Protein AF-A0A817B4C8-F1 (afdb_monomer_lite)

pLDDT: mean 78.22, std 16.0, range [41.31, 95.38]

Organism: Brassica napus (NCBI:txid3708)

Structure (mmCIF, N/CA/C/O backbone):
data_AF-A0A817B4C8-F1
#
_entry.id   AF-A0A817B4C8-F1
#
loop_
_atom_site.group_PDB
_atom_site.id
_atom_site.type_symbol
_atom_site.label_atom_id
_atom_site.label_alt_id
_atom_site.label_comp_id
_atom_site.label_asym_id
_atom_site.label_entity_id
_atom_site.label_seq_id
_atom_site.pdbx_PDB_ins_code
_atom_site.Cartn_x
_atom_site.Cartn_y
_atom_site.Cartn_z
_atom_site.occupancy
_atom_site.B_iso_or_equiv
_atom_site.auth_seq_id
_atom_site.auth_comp_id
_atom_site.auth_asym_id
_atom_site.auth_atom_id
_atom_site.pdbx_PDB_model_num
ATOM 1 N N . MET A 1 1 ? -47.930 -28.332 43.080 1.00 47.28 1 MET A N 1
ATOM 2 C CA . MET A 1 1 ? -47.724 -28.082 41.640 1.00 47.28 1 MET A CA 1
ATOM 3 C C . MET A 1 1 ? -46.385 -27.389 41.545 1.00 47.28 1 MET A C 1
ATOM 5 O O . MET A 1 1 ? -46.317 -26.191 41.776 1.00 47.28 1 MET A O 1
ATOM 9 N N . ASP A 1 2 ? -45.319 -28.170 41.384 1.00 49.22 2 ASP A N 1
ATOM 10 C CA . ASP A 1 2 ? -43.961 -27.638 41.337 1.00 49.22 2 ASP A CA 1
ATOM 11 C C . ASP A 1 2 ? -43.827 -26.781 40.087 1.00 49.22 2 ASP A C 1
ATOM 13 O O . ASP A 1 2 ? -43.738 -27.275 38.958 1.00 49.22 2 ASP A O 1
ATOM 17 N N . THR A 1 3 ? -43.897 -25.469 40.283 1.00 57.62 3 THR A N 1
ATOM 18 C CA . THR A 1 3 ? -43.574 -24.504 39.246 1.00 57.62 3 THR A CA 1
ATOM 19 C C . THR A 1 3 ? -42.087 -24.644 38.995 1.00 57.62 3 THR A C 1
ATOM 21 O O . THR A 1 3 ? -41.263 -24.130 39.749 1.00 57.62 3 THR A O 1
ATOM 24 N N . LYS A 1 4 ? -41.786 -25.449 37.972 1.00 57.81 4 LYS A N 1
ATOM 25 C CA . LYS A 1 4 ? -40.478 -25.678 37.369 1.00 57.81 4 LYS A CA 1
ATOM 26 C C . LYS A 1 4 ? -39.579 -24.462 37.583 1.00 57.81 4 LYS A C 1
ATOM 28 O O . LYS A 1 4 ? -39.853 -23.391 37.045 1.00 57.81 4 LYS A O 1
ATOM 33 N N . SER A 1 5 ? -38.514 -24.648 38.359 1.00 58.19 5 SER A N 1
ATOM 34 C CA . SER A 1 5 ? -37.402 -23.706 38.395 1.00 58.19 5 SER A CA 1
ATOM 35 C C . SER A 1 5 ? -36.849 -23.637 36.974 1.00 58.19 5 SER A C 1
ATOM 37 O O . SER A 1 5 ? -36.208 -24.573 36.495 1.00 58.19 5 SER A O 1
ATOM 39 N N . LEU A 1 6 ? -37.203 -22.575 36.250 1.00 63.09 6 LEU A N 1
ATOM 40 C CA . LEU A 1 6 ? -36.537 -22.237 35.004 1.00 63.09 6 LEU A CA 1
ATOM 41 C C . LEU A 1 6 ? -35.088 -21.969 35.385 1.00 63.09 6 LEU A C 1
ATOM 43 O O . LEU A 1 6 ? -34.789 -20.995 36.074 1.00 63.09 6 LEU A O 1
ATOM 47 N N . SER A 1 7 ? -34.212 -22.897 35.004 1.00 81.69 7 SER A N 1
ATOM 48 C CA . SER A 1 7 ? -32.779 -22.778 35.232 1.00 81.69 7 SER A CA 1
ATOM 49 C C . SER A 1 7 ? -32.327 -21.417 34.711 1.00 81.69 7 SER A C 1
ATOM 51 O O . SER A 1 7 ? -32.471 -21.132 33.522 1.00 81.69 7 SER A O 1
ATOM 53 N N . PHE A 1 8 ? -31.807 -20.568 35.600 1.00 81.12 8 PHE A N 1
ATOM 54 C CA . PHE A 1 8 ? -31.317 -19.226 35.267 1.00 81.12 8 PHE A CA 1
ATOM 55 C C . PHE A 1 8 ? -30.348 -19.256 34.074 1.00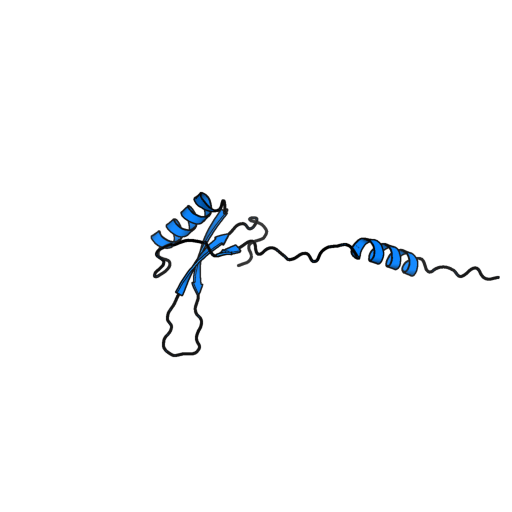 81.12 8 PHE A C 1
ATOM 57 O O . PHE A 1 8 ? -30.378 -18.381 33.212 1.00 81.12 8 PHE A O 1
ATOM 64 N N . PHE A 1 9 ? -29.562 -20.331 33.976 1.00 80.31 9 PHE A N 1
ATOM 65 C CA . PHE A 1 9 ? -28.665 -20.593 32.860 1.00 80.31 9 PHE A CA 1
ATOM 66 C C . PHE A 1 9 ? -29.400 -20.710 31.517 1.00 80.31 9 PHE A C 1
ATOM 68 O O . PHE A 1 9 ? -28.963 -20.127 30.532 1.00 80.31 9 PHE 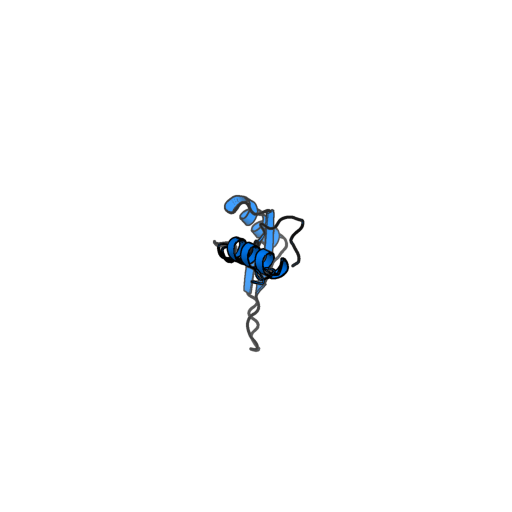A O 1
ATOM 75 N N . ALA A 1 10 ? -30.539 -21.407 31.473 1.00 85.44 10 ALA A N 1
ATOM 76 C CA . ALA A 1 10 ? -31.329 -21.559 30.251 1.00 85.44 10 ALA A CA 1
ATOM 77 C C . ALA A 1 10 ? -31.926 -20.221 29.793 1.00 85.44 10 ALA A C 1
ATOM 79 O O . ALA A 1 10 ? -31.913 -19.916 28.604 1.00 85.44 10 ALA A O 1
ATOM 80 N N . VAL A 1 11 ? -32.397 -19.398 30.734 1.00 88.62 11 VAL A N 1
ATOM 81 C CA . VAL A 1 11 ? -32.922 -18.058 30.426 1.00 88.62 11 VAL A CA 1
ATOM 82 C C . VAL A 1 11 ? -31.814 -17.159 29.875 1.00 88.62 11 VAL A C 1
ATOM 84 O O . VAL A 1 11 ? -32.003 -16.511 28.849 1.00 88.62 11 VAL A O 1
ATOM 87 N N . PHE A 1 12 ? -30.642 -17.163 30.512 1.00 87.31 12 PHE A N 1
ATOM 88 C CA . PHE A 1 12 ? -29.486 -16.394 30.053 1.00 87.31 12 PHE A CA 1
ATOM 89 C C . PHE A 1 12 ? -29.031 -16.821 28.653 1.00 87.31 12 PHE A C 1
ATOM 91 O O . PHE A 1 12 ? -28.771 -15.977 27.799 1.00 87.31 12 PHE A O 1
ATOM 98 N N . PHE A 1 13 ? -28.990 -18.129 28.395 1.00 85.81 13 PHE A N 1
ATOM 99 C CA . PHE A 1 13 ? -28.575 -18.670 27.105 1.00 85.81 13 PHE A CA 1
ATOM 100 C C . PHE A 1 13 ? -29.537 -18.273 25.979 1.00 85.81 13 PHE A C 1
ATOM 102 O O . PHE A 1 13 ? -29.092 -17.871 24.909 1.00 85.81 13 PHE A O 1
ATOM 109 N N . ILE A 1 14 ? -30.852 -18.314 26.227 1.00 88.81 14 ILE A N 1
ATOM 110 C CA . ILE A 1 14 ? -31.859 -17.873 25.249 1.00 88.81 14 ILE A CA 1
ATOM 111 C C . ILE A 1 14 ? -31.705 -16.379 24.949 1.00 88.81 14 ILE A C 1
ATOM 113 O O . ILE A 1 14 ? -31.712 -15.995 23.784 1.00 88.81 14 ILE A O 1
ATOM 117 N N . LEU A 1 15 ? -31.522 -15.540 25.975 1.00 86.06 15 LEU A N 1
ATOM 118 C CA . LEU A 1 15 ? -31.307 -14.103 25.781 1.00 86.06 15 LEU A CA 1
ATOM 119 C C . LEU A 1 15 ? -30.048 -13.823 24.957 1.00 86.06 15 LEU A C 1
ATOM 121 O O . LEU A 1 15 ? -30.086 -12.996 24.051 1.00 86.06 15 LEU A O 1
ATOM 125 N N . PHE A 1 16 ? -28.959 -14.542 25.229 1.00 85.31 16 PHE A N 1
ATOM 126 C CA . PHE A 1 16 ? -27.727 -14.434 24.455 1.00 85.31 16 PHE A CA 1
ATOM 127 C C . PHE A 1 16 ? -27.969 -14.811 22.987 1.00 85.31 16 PHE A C 1
ATOM 129 O O . PHE A 1 16 ? -27.683 -14.020 22.097 1.00 85.31 16 PHE A O 1
ATOM 136 N N . LEU A 1 17 ? -28.578 -15.967 22.712 1.00 85.31 17 LEU A N 1
ATOM 137 C CA . LEU A 1 17 ? -28.865 -16.394 21.339 1.00 85.31 17 LEU A CA 1
ATOM 138 C C . LEU A 1 17 ? -29.748 -15.399 20.577 1.00 85.31 17 LEU A C 1
ATOM 140 O O . LEU A 1 17 ? -29.480 -15.141 19.412 1.00 85.31 17 LEU A O 1
ATOM 144 N N . VAL A 1 18 ? -30.759 -14.814 21.227 1.00 84.19 18 VAL A N 1
ATOM 145 C CA . VAL A 1 18 ? -31.624 -13.799 20.603 1.00 84.19 18 VAL A CA 1
ATOM 146 C C . VAL A 1 18 ? -30.833 -12.543 20.231 1.00 84.19 18 VAL A C 1
ATOM 148 O O . VAL A 1 18 ? -31.032 -12.005 19.150 1.00 84.19 18 VAL A O 1
ATOM 151 N N . ILE A 1 19 ? -29.911 -12.097 21.088 1.00 80.31 19 ILE A N 1
ATOM 152 C CA . ILE A 1 19 ? -29.066 -10.923 20.816 1.00 80.31 19 ILE A CA 1
ATOM 153 C C . ILE A 1 19 ? -28.085 -11.198 19.668 1.00 80.31 19 ILE A C 1
ATOM 155 O O . ILE A 1 19 ? -27.844 -10.322 18.841 1.00 80.31 19 ILE A O 1
ATOM 159 N N . PHE A 1 20 ? -27.514 -12.403 19.609 1.00 72.38 20 PHE A N 1
ATOM 160 C CA . PHE A 1 20 ? -26.484 -12.748 18.627 1.00 72.38 20 PHE A CA 1
ATOM 161 C C . PHE A 1 20 ? -27.032 -13.325 17.309 1.00 72.38 20 PHE A C 1
ATOM 163 O O . PHE A 1 20 ? -26.272 -13.440 16.352 1.00 72.38 20 PHE A O 1
ATOM 170 N N . ALA A 1 21 ? -28.330 -13.640 17.221 1.00 73.12 21 ALA A N 1
ATOM 171 C CA . ALA A 1 21 ? -28.969 -14.162 16.007 1.00 73.12 21 ALA A CA 1
ATOM 172 C C . ALA A 1 21 ? -28.967 -13.172 14.828 1.00 73.12 21 ALA A C 1
ATOM 174 O O . ALA A 1 21 ? -29.052 -13.597 13.680 1.00 73.12 21 ALA A O 1
ATOM 175 N N . GLU A 1 22 ? -28.865 -11.871 15.105 1.00 65.88 22 GLU A N 1
ATOM 176 C CA . GLU A 1 22 ? -28.868 -10.811 14.088 1.00 65.88 22 GLU A CA 1
ATOM 177 C C . GLU A 1 22 ? -27.483 -10.198 13.851 1.00 65.88 22 GLU A C 1
ATOM 179 O O . GLU A 1 22 ? -27.371 -9.214 13.123 1.00 65.88 22 GLU A O 1
ATOM 184 N N . VAL A 1 23 ? -26.418 -10.744 14.452 1.00 65.06 23 VAL A N 1
ATOM 185 C CA . VAL A 1 23 ? -25.066 -10.241 14.189 1.00 65.06 23 VAL A CA 1
ATOM 186 C C . VAL A 1 23 ? -24.687 -10.660 12.769 1.00 65.06 23 VAL A C 1
ATOM 188 O O . VAL A 1 23 ? -24.538 -11.859 12.524 1.00 65.06 23 VAL A O 1
ATOM 191 N N . PRO A 1 24 ? -24.551 -9.712 11.821 1.00 59.06 24 PRO A N 1
ATOM 192 C CA . PRO A 1 24 ? -24.095 -10.051 10.485 1.00 59.06 24 PRO A CA 1
ATOM 193 C C . PRO A 1 24 ? -22.715 -10.696 10.600 1.00 59.06 24 PRO A C 1
ATOM 195 O O . PRO A 1 24 ? -21.911 -10.285 11.443 1.00 59.06 24 PRO A O 1
ATOM 198 N N . GLU A 1 25 ? -22.449 -11.704 9.766 1.00 55.78 25 GLU A N 1
ATOM 199 C CA . GLU A 1 25 ? -21.105 -12.254 9.621 1.00 55.78 25 GLU A CA 1
ATOM 200 C C . GLU A 1 25 ? -20.128 -11.091 9.469 1.00 55.78 25 GLU A C 1
ATOM 202 O O . GLU A 1 25 ? -20.230 -10.270 8.554 1.00 55.78 25 GLU A O 1
ATOM 207 N N . ILE A 1 26 ? -19.220 -10.975 10.434 1.00 53.78 26 ILE A N 1
ATOM 208 C CA . ILE A 1 26 ? -18.187 -9.957 10.402 1.00 53.78 26 ILE A CA 1
ATOM 209 C C . ILE A 1 26 ? -17.169 -10.472 9.392 1.00 53.78 26 ILE A C 1
ATOM 211 O O . ILE A 1 26 ? -16.181 -11.106 9.761 1.00 53.78 26 ILE A O 1
ATOM 215 N N . GLU A 1 27 ? -17.428 -10.255 8.104 1.00 52.41 27 GLU A N 1
ATOM 216 C CA . GLU A 1 27 ? -16.375 -10.378 7.112 1.00 52.41 27 GLU A CA 1
ATOM 217 C C . GLU A 1 27 ? -15.313 -9.354 7.499 1.00 52.41 27 GLU A C 1
ATOM 219 O O . GLU A 1 27 ? -15.509 -8.139 7.390 1.00 52.41 27 GLU A O 1
ATOM 224 N N . ALA A 1 28 ? -14.203 -9.847 8.046 1.00 55.66 28 ALA A N 1
ATOM 225 C CA . ALA A 1 28 ? -13.035 -9.034 8.295 1.00 55.66 28 ALA A CA 1
ATOM 226 C C . ALA A 1 28 ? -12.613 -8.455 6.944 1.00 55.66 28 ALA A C 1
ATOM 228 O O . ALA A 1 28 ? -12.000 -9.142 6.128 1.00 55.66 28 ALA A O 1
ATOM 229 N N . GLN A 1 29 ? -12.989 -7.202 6.676 1.00 58.16 29 GLN A N 1
ATOM 230 C CA . GLN A 1 29 ? -12.525 -6.513 5.484 1.00 58.16 29 GLN A CA 1
ATOM 231 C C . GLN A 1 29 ? -11.002 -6.516 5.542 1.00 58.16 29 GLN A C 1
ATOM 233 O O . GLN A 1 29 ? -10.408 -5.910 6.437 1.00 58.16 29 GLN A O 1
ATOM 238 N N . LEU A 1 30 ? -10.379 -7.225 4.600 1.00 75.00 30 LEU A N 1
ATOM 239 C CA . LEU A 1 30 ? -8.933 -7.240 4.452 1.00 75.00 30 LEU A CA 1
ATOM 240 C C . LEU A 1 30 ? -8.473 -5.788 4.296 1.00 75.00 30 LEU A C 1
ATOM 242 O O . LEU A 1 30 ? -8.771 -5.111 3.311 1.00 75.00 30 LEU A O 1
ATOM 246 N N . CYS A 1 31 ? -7.774 -5.289 5.315 1.00 85.69 31 CYS A N 1
ATOM 247 C CA . CYS A 1 31 ? -7.281 -3.916 5.351 1.00 85.69 31 CYS A CA 1
ATOM 248 C C . CYS A 1 31 ? -6.064 -3.710 4.436 1.00 85.69 31 CYS A C 1
ATOM 250 O O . CYS A 1 31 ? -5.573 -2.591 4.308 1.00 85.69 31 CYS A O 1
ATOM 252 N N . VAL A 1 32 ? -5.612 -4.767 3.760 1.00 90.06 32 VAL A N 1
ATOM 253 C CA . VAL A 1 32 ? -4.633 -4.729 2.678 1.00 90.06 32 VAL A CA 1
ATOM 254 C C . VAL A 1 32 ? -5.337 -5.118 1.383 1.00 90.06 32 VAL A C 1
ATOM 256 O O . VAL A 1 32 ? -6.006 -6.147 1.323 1.00 90.06 32 VAL A O 1
ATOM 259 N N . ARG A 1 33 ? -5.204 -4.287 0.348 1.00 89.94 33 ARG A N 1
ATOM 260 C CA . ARG A 1 33 ? -5.834 -4.502 -0.964 1.00 89.94 33 ARG A CA 1
ATOM 261 C C . ARG A 1 33 ? -4.833 -4.267 -2.081 1.00 89.94 33 ARG A C 1
ATOM 263 O O . ARG A 1 33 ? -3.998 -3.379 -1.959 1.00 89.94 33 ARG A O 1
ATOM 270 N N . GLU A 1 34 ? -4.924 -5.022 -3.169 1.00 92.00 34 GLU A N 1
ATOM 271 C CA . GLU A 1 34 ? -4.109 -4.769 -4.362 1.00 92.00 34 GLU A CA 1
ATOM 272 C C . GLU A 1 34 ? -4.426 -3.378 -4.941 1.00 92.00 34 GLU A C 1
ATOM 274 O O . GLU A 1 34 ? -5.582 -2.945 -4.967 1.00 92.00 34 GLU A O 1
ATOM 279 N N . TYR A 1 35 ? -3.390 -2.638 -5.340 1.00 91.81 35 TYR A N 1
ATOM 280 C CA . TYR A 1 35 ? -3.544 -1.339 -5.983 1.00 91.81 35 TYR A CA 1
ATOM 281 C C . TYR A 1 35 ? -4.189 -1.534 -7.359 1.00 91.81 35 TYR A C 1
ATOM 283 O O . TYR A 1 35 ? -3.666 -2.259 -8.201 1.00 91.81 35 TYR A O 1
ATOM 291 N N . VAL A 1 36 ? -5.311 -0.858 -7.606 1.00 89.12 36 VAL A N 1
ATOM 292 C CA . VAL A 1 36 ? -6.004 -0.907 -8.897 1.00 89.12 36 VAL A CA 1
ATOM 293 C C . VAL A 1 36 ? -5.466 0.199 -9.802 1.00 89.12 36 VAL A C 1
ATOM 295 O O . VAL A 1 36 ? -5.714 1.383 -9.579 1.00 89.12 36 VAL A O 1
ATOM 298 N N . GLY A 1 37 ? -4.721 -0.200 -10.830 1.00 86.50 37 GLY A N 1
ATOM 299 C CA . GLY A 1 37 ? -4.130 0.679 -11.836 1.00 86.50 37 GLY A CA 1
ATOM 300 C C . GLY A 1 37 ? -2.705 0.260 -12.186 1.00 86.50 37 GLY A C 1
ATOM 301 O O . GLY A 1 37 ? -2.140 -0.641 -11.574 1.00 86.50 37 GLY A O 1
ATOM 302 N N . GLU A 1 38 ? -2.103 0.928 -13.164 1.00 85.88 38 GLU A N 1
ATOM 303 C CA . GLU A 1 38 ? -0.771 0.552 -13.634 1.00 85.88 38 GLU A CA 1
ATOM 304 C C . GLU A 1 38 ? 0.335 1.183 -12.779 1.00 85.88 38 GLU A C 1
ATOM 306 O O . GLU A 1 38 ? 0.429 2.408 -12.603 1.00 85.88 38 GLU A O 1
ATOM 311 N N . ILE A 1 39 ? 1.203 0.324 -12.253 1.00 84.19 39 ILE A N 1
ATOM 312 C CA . ILE A 1 39 ? 2.481 0.694 -11.651 1.00 84.19 39 ILE A CA 1
ATOM 313 C C . ILE A 1 39 ? 3.531 -0.181 -12.333 1.00 84.19 39 ILE A C 1
ATOM 315 O O . ILE A 1 39 ? 3.391 -1.402 -12.288 1.00 84.19 39 ILE A O 1
ATOM 319 N N . PRO A 1 40 ? 4.552 0.402 -12.983 1.00 84.75 40 PRO A N 1
ATOM 320 C CA . PRO A 1 40 ? 5.637 -0.386 -13.544 1.00 84.75 40 PRO A CA 1
ATOM 321 C C . PRO A 1 40 ? 6.428 -0.992 -12.382 1.00 84.75 40 PRO A C 1
ATOM 323 O O . PRO A 1 40 ? 7.190 -0.294 -11.717 1.00 84.75 40 PRO A O 1
ATOM 326 N N . LEU A 1 41 ? 6.171 -2.267 -12.100 1.00 85.62 41 LEU A N 1
ATOM 327 C CA . LEU A 1 41 ? 6.851 -3.051 -11.077 1.00 85.62 41 LEU A CA 1
ATOM 328 C C . LEU A 1 41 ? 7.640 -4.152 -11.767 1.00 85.62 41 LEU A C 1
ATOM 330 O O . LEU A 1 41 ? 7.077 -4.945 -12.521 1.00 85.62 41 LEU A O 1
ATOM 334 N N . SER A 1 42 ? 8.939 -4.189 -11.509 1.00 86.69 42 SER A N 1
ATOM 335 C CA . SER A 1 42 ? 9.848 -5.156 -12.118 1.00 86.69 42 SER A CA 1
ATOM 336 C C . SER A 1 42 ? 10.687 -5.905 -11.098 1.00 86.69 42 SER A C 1
ATOM 338 O O . SER A 1 42 ? 11.098 -7.024 -11.385 1.00 86.69 42 SER A O 1
ATOM 340 N N . ASN A 1 43 ? 10.974 -5.300 -9.942 1.00 88.38 43 ASN A N 1
ATOM 341 C CA . ASN A 1 43 ? 11.839 -5.909 -8.933 1.00 88.38 43 ASN A CA 1
ATOM 342 C C . ASN A 1 43 ? 11.649 -5.371 -7.505 1.00 88.38 43 ASN A C 1
ATOM 344 O O . ASN A 1 43 ? 12.481 -5.649 -6.642 1.00 88.38 43 ASN A O 1
ATOM 348 N N . CYS A 1 44 ? 10.615 -4.568 -7.241 1.00 90.06 44 CYS A N 1
ATOM 349 C CA . CYS A 1 44 ? 10.465 -3.850 -5.975 1.00 90.06 44 CYS A CA 1
ATOM 350 C C . CYS A 1 44 ? 11.718 -3.036 -5.605 1.00 90.06 44 CYS A C 1
ATOM 352 O O . CYS A 1 44 ? 12.138 -3.008 -4.446 1.00 90.06 44 CYS A O 1
ATOM 354 N N . SER A 1 45 ? 12.339 -2.360 -6.575 1.00 93.75 45 SER A N 1
ATOM 355 C CA . SER A 1 45 ? 13.431 -1.429 -6.279 1.00 93.75 45 SER A CA 1
ATOM 356 C C . SER A 1 45 ? 12.979 -0.317 -5.327 1.00 93.75 45 SER A C 1
ATOM 358 O O . SER A 1 45 ? 11.790 -0.039 -5.166 1.00 93.75 45 SER A O 1
ATOM 360 N N . VAL A 1 46 ? 13.940 0.389 -4.725 1.00 92.56 46 VAL A N 1
ATOM 361 C CA . VAL A 1 46 ? 13.656 1.518 -3.821 1.00 92.56 46 VAL A CA 1
ATOM 362 C C . VAL A 1 46 ? 12.705 2.536 -4.465 1.00 92.56 46 VAL A C 1
ATOM 364 O O . VAL A 1 46 ? 11.778 3.009 -3.809 1.00 92.56 46 VAL A O 1
ATOM 367 N N . LEU A 1 47 ? 12.889 2.830 -5.757 1.00 94.31 47 LEU A N 1
ATOM 368 C CA . LEU A 1 47 ? 12.026 3.749 -6.498 1.00 94.31 47 LEU A CA 1
ATOM 369 C C . LEU A 1 47 ? 10.610 3.185 -6.691 1.00 94.31 47 LEU A C 1
ATOM 371 O O . LEU A 1 47 ? 9.635 3.906 -6.495 1.00 94.31 47 LEU A O 1
ATOM 375 N N . GLU A 1 48 ? 10.486 1.903 -7.036 1.00 93.62 48 GLU A N 1
ATOM 376 C CA . GLU A 1 48 ? 9.195 1.222 -7.208 1.00 93.62 48 GLU A CA 1
ATOM 377 C C . GLU A 1 48 ? 8.410 1.135 -5.889 1.00 93.62 48 GLU A C 1
ATOM 379 O O . GLU A 1 48 ? 7.203 1.383 -5.869 1.00 93.62 48 GLU A O 1
ATOM 384 N N . ILE A 1 49 ? 9.093 0.872 -4.768 1.00 93.19 49 ILE A N 1
ATOM 385 C CA . ILE A 1 49 ? 8.494 0.877 -3.425 1.00 93.19 49 ILE A CA 1
ATOM 386 C C . ILE A 1 49 ? 7.970 2.272 -3.083 1.00 93.19 49 ILE A C 1
ATOM 388 O O . ILE A 1 49 ? 6.827 2.412 -2.639 1.00 93.19 49 ILE A O 1
ATOM 392 N N . GLN A 1 50 ? 8.776 3.315 -3.309 1.00 95.38 50 GLN A N 1
ATOM 393 C CA . GLN A 1 50 ? 8.345 4.692 -3.069 1.00 95.38 50 GLN A CA 1
ATOM 394 C C . GLN A 1 50 ? 7.158 5.071 -3.955 1.00 95.3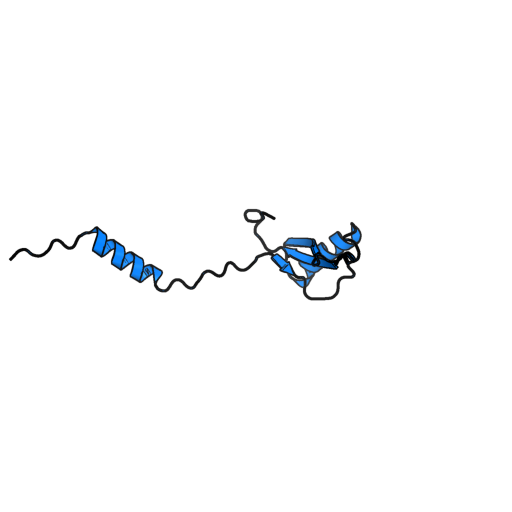8 50 GLN A C 1
ATOM 396 O O . GLN A 1 50 ? 6.208 5.676 -3.466 1.00 95.38 50 GLN A O 1
ATOM 401 N N . LEU A 1 51 ? 7.170 4.671 -5.228 1.00 95.19 51 LEU A N 1
ATOM 402 C CA . LEU A 1 51 ? 6.073 4.931 -6.151 1.00 95.19 51 LEU A CA 1
ATOM 403 C C . LEU A 1 51 ? 4.779 4.233 -5.710 1.00 95.19 51 LEU A C 1
ATOM 405 O O . LEU A 1 51 ? 3.727 4.870 -5.684 1.00 95.19 51 LEU A O 1
ATOM 409 N N . CYS A 1 52 ? 4.856 2.956 -5.324 1.00 95.06 52 CYS A N 1
ATOM 410 C CA . CYS A 1 52 ? 3.727 2.202 -4.776 1.00 95.06 52 CYS A CA 1
ATOM 411 C C . CYS A 1 52 ? 3.164 2.885 -3.521 1.00 95.06 52 CYS A C 1
ATOM 413 O O . CYS A 1 52 ? 1.961 3.126 -3.420 1.00 95.06 52 CYS A O 1
ATOM 415 N N . HIS A 1 53 ? 4.038 3.279 -2.593 1.00 95.19 53 HIS A N 1
ATOM 416 C CA . HIS A 1 53 ? 3.647 3.985 -1.379 1.00 95.19 53 HIS A CA 1
ATOM 417 C C . HIS A 1 53 ? 2.959 5.327 -1.667 1.00 95.19 53 HIS A C 1
ATOM 419 O O . HIS A 1 53 ? 1.898 5.607 -1.104 1.00 95.19 53 HIS A O 1
ATOM 425 N N . THR A 1 54 ? 3.524 6.136 -2.563 1.00 95.06 54 THR A N 1
ATOM 426 C CA . THR A 1 54 ? 2.962 7.434 -2.955 1.00 95.06 54 THR A CA 1
ATOM 427 C C . THR A 1 54 ? 1.603 7.269 -3.627 1.00 95.06 54 THR A C 1
ATOM 429 O O . THR A 1 54 ? 0.634 7.869 -3.169 1.00 95.06 54 THR A O 1
ATOM 432 N N . LYS A 1 55 ? 1.478 6.384 -4.625 1.00 95.19 55 LYS A N 1
ATOM 433 C CA . LYS A 1 55 ? 0.198 6.149 -5.311 1.00 95.19 55 LYS A CA 1
ATOM 434 C C . LYS A 1 55 ? -0.883 5.611 -4.374 1.00 95.19 55 LYS A C 1
ATOM 436 O O . LYS A 1 55 ? -2.022 6.062 -4.447 1.00 95.19 55 LYS A O 1
ATOM 441 N N . CYS A 1 56 ? -0.546 4.695 -3.465 1.00 94.75 56 CYS A N 1
ATOM 442 C CA . CYS A 1 56 ? -1.501 4.204 -2.470 1.00 94.75 56 CYS A CA 1
ATOM 443 C C . CYS A 1 56 ? -2.000 5.319 -1.533 1.00 94.75 56 CYS A C 1
ATOM 445 O O . CYS A 1 56 ? -3.182 5.332 -1.183 1.00 94.75 56 CYS A O 1
ATOM 447 N N . ARG A 1 57 ? -1.137 6.270 -1.149 1.00 93.31 57 ARG A N 1
ATOM 448 C CA . ARG A 1 57 ? -1.540 7.438 -0.348 1.00 93.31 57 ARG A CA 1
ATOM 449 C C . ARG A 1 57 ? -2.403 8.416 -1.138 1.00 93.31 57 ARG A C 1
ATOM 451 O O . ARG A 1 57 ? -3.454 8.813 -0.650 1.00 93.31 57 ARG A O 1
ATOM 458 N N . GLU A 1 58 ? -1.966 8.789 -2.336 1.00 94.38 58 GLU A N 1
ATOM 459 C CA . GLU A 1 58 ? -2.596 9.848 -3.133 1.00 94.38 58 GLU A CA 1
ATOM 460 C C . GLU A 1 58 ? -3.931 9.417 -3.743 1.00 94.38 58 GLU A C 1
ATOM 462 O O . GLU A 1 58 ? -4.905 10.162 -3.670 1.00 94.38 58 GLU A O 1
ATOM 467 N N . ASN A 1 59 ? -3.998 8.207 -4.305 1.00 90.56 59 ASN A N 1
ATOM 468 C CA . ASN A 1 59 ? -5.160 7.779 -5.089 1.00 90.56 59 ASN A CA 1
ATOM 469 C C . ASN A 1 59 ? -6.187 7.016 -4.256 1.00 90.56 59 ASN A C 1
ATOM 471 O O . ASN A 1 59 ? -7.378 7.056 -4.559 1.00 90.56 59 ASN A O 1
ATOM 475 N N . ASN A 1 60 ? -5.734 6.327 -3.205 1.00 86.38 60 ASN A N 1
ATOM 476 C CA . ASN A 1 60 ? -6.591 5.422 -2.449 1.00 86.38 60 ASN A CA 1
ATOM 477 C C . ASN A 1 60 ? -6.764 5.855 -0.986 1.00 86.38 60 ASN A C 1
ATOM 479 O O . ASN A 1 60 ? -7.609 5.287 -0.301 1.00 86.38 60 ASN A O 1
ATOM 483 N N . GLY A 1 61 ? -5.997 6.834 -0.486 1.00 87.81 61 GLY A N 1
ATOM 484 C CA . GLY A 1 61 ? -6.045 7.257 0.919 1.00 87.81 61 GLY A CA 1
ATOM 485 C C . GLY A 1 61 ? -5.489 6.215 1.898 1.00 87.81 61 GLY A C 1
ATOM 486 O O . GLY A 1 61 ? -5.837 6.218 3.079 1.00 87.81 61 GLY A O 1
ATOM 487 N N . ALA A 1 62 ? -4.656 5.290 1.416 1.00 91.62 62 ALA A N 1
ATOM 488 C CA . ALA A 1 62 ? -4.008 4.289 2.254 1.00 91.62 62 ALA A CA 1
ATOM 489 C C . ALA A 1 62 ? -2.898 4.918 3.108 1.00 91.62 62 ALA A C 1
ATOM 491 O O . ALA A 1 62 ? -2.409 6.007 2.819 1.00 91.62 62 ALA A O 1
ATOM 492 N N . LYS A 1 63 ? -2.442 4.218 4.148 1.00 91.31 63 LYS A N 1
ATOM 493 C CA . LYS A 1 63 ? -1.347 4.702 5.008 1.00 91.31 63 LYS A CA 1
ATOM 494 C C . LYS A 1 63 ? 0.026 4.382 4.443 1.00 91.31 63 LYS A C 1
ATOM 496 O O . LYS A 1 63 ? 0.973 5.146 4.650 1.00 91.31 63 LYS A O 1
ATOM 501 N N . ALA A 1 64 ? 0.124 3.264 3.736 1.00 91.00 64 ALA A N 1
ATOM 502 C CA . ALA A 1 64 ? 1.340 2.811 3.089 1.00 91.00 64 ALA A CA 1
ATOM 503 C C . ALA A 1 64 ? 1.020 2.003 1.827 1.00 91.00 64 ALA A C 1
ATOM 505 O O . ALA A 1 64 ? -0.090 1.495 1.660 1.00 91.00 64 ALA A O 1
ATOM 506 N N . GLY A 1 65 ? 2.023 1.872 0.965 1.00 92.38 65 GLY A N 1
ATOM 507 C CA . GLY A 1 65 ? 2.066 0.885 -0.107 1.00 92.38 65 GLY A CA 1
ATOM 508 C C . GLY A 1 65 ? 3.154 -0.139 0.197 1.00 92.38 65 GLY A C 1
ATOM 509 O O . GLY A 1 65 ? 4.205 0.214 0.735 1.00 92.38 65 GLY A O 1
ATOM 510 N N . ILE A 1 66 ? 2.880 -1.396 -0.118 1.00 91.69 66 ILE A N 1
ATOM 511 C CA . ILE A 1 66 ? 3.756 -2.548 0.077 1.00 91.69 66 ILE A CA 1
ATOM 512 C C . ILE A 1 66 ? 4.005 -3.142 -1.302 1.00 91.69 66 ILE A C 1
ATOM 514 O O . ILE A 1 66 ? 3.059 -3.449 -2.024 1.00 91.69 66 ILE A O 1
ATOM 518 N N . CYS A 1 67 ? 5.269 -3.312 -1.666 1.00 91.69 67 CYS A N 1
ATOM 519 C CA . CYS A 1 67 ? 5.615 -4.077 -2.853 1.00 91.69 67 CYS A CA 1
ATOM 520 C C . CYS A 1 67 ? 5.720 -5.556 -2.464 1.00 91.69 67 CYS A C 1
ATOM 522 O O . CYS A 1 67 ? 6.461 -5.901 -1.545 1.00 91.69 67 CYS A O 1
ATOM 524 N N . TYR A 1 68 ? 4.932 -6.405 -3.113 1.00 89.25 68 TYR A N 1
ATOM 525 C CA . TYR A 1 68 ? 4.816 -7.831 -2.835 1.00 89.25 68 TYR A CA 1
ATOM 526 C C . TYR A 1 68 ? 5.307 -8.634 -4.036 1.00 89.25 68 TYR A C 1
ATOM 528 O O . TYR A 1 68 ? 4.898 -8.372 -5.167 1.00 89.25 68 TYR A O 1
ATOM 536 N N . VAL A 1 69 ? 6.165 -9.620 -3.786 1.00 86.88 69 VAL A N 1
ATOM 537 C CA . VAL A 1 69 ? 6.619 -10.568 -4.807 1.00 86.88 69 VAL A CA 1
ATOM 538 C C . VAL A 1 69 ? 5.671 -11.762 -4.782 1.00 86.88 69 VAL A C 1
ATOM 540 O O . VAL A 1 69 ? 5.725 -12.591 -3.877 1.00 86.88 69 VAL A O 1
ATOM 543 N N . ALA A 1 70 ? 4.769 -11.819 -5.755 1.00 76.75 70 ALA A N 1
ATOM 544 C CA . ALA A 1 70 ? 3.894 -12.954 -5.983 1.00 76.75 70 ALA A CA 1
ATOM 545 C C . ALA A 1 70 ? 4.636 -14.001 -6.825 1.00 76.75 70 ALA A C 1
ATOM 547 O O . ALA A 1 70 ? 5.027 -13.750 -7.969 1.00 76.75 70 ALA A O 1
ATOM 548 N N . GLY A 1 71 ? 4.820 -15.186 -6.250 1.00 68.50 71 GLY A N 1
ATOM 549 C CA . GLY A 1 71 ? 5.279 -16.369 -6.965 1.00 68.50 71 GLY A CA 1
ATOM 550 C C . GLY A 1 71 ? 4.199 -17.440 -6.916 1.00 68.50 71 GLY A C 1
ATOM 551 O O . GLY A 1 71 ? 3.837 -17.885 -5.832 1.00 68.50 71 GLY A O 1
ATOM 552 N N . GLU A 1 72 ? 3.712 -17.868 -8.075 1.00 59.38 72 GLU A N 1
ATOM 553 C CA . GLU A 1 72 ? 2.932 -19.098 -8.220 1.00 59.38 72 GLU A CA 1
ATOM 554 C C . GLU A 1 72 ? 3.657 -19.997 -9.223 1.00 59.38 72 GLU A C 1
ATOM 556 O O . GLU A 1 72 ? 3.944 -19.571 -10.341 1.00 59.38 72 GLU A O 1
ATOM 561 N N . GLY A 1 73 ? 3.980 -21.226 -8.817 1.00 51.25 73 GLY A N 1
ATOM 562 C CA . GLY A 1 73 ? 4.475 -22.261 -9.724 1.00 51.25 73 GLY A CA 1
ATOM 563 C C . GLY A 1 73 ? 5.519 -23.184 -9.104 1.00 51.25 73 GLY A C 1
ATOM 564 O O . GLY A 1 73 ? 6.599 -22.744 -8.714 1.00 51.25 73 GLY A O 1
ATOM 565 N N . GLU A 1 74 ? 5.196 -24.479 -9.066 1.00 56.78 74 GLU A N 1
ATOM 566 C CA . GLU A 1 74 ? 6.139 -25.592 -8.860 1.00 56.78 74 GLU A CA 1
ATOM 567 C C . GLU A 1 74 ? 6.995 -25.869 -10.115 1.00 56.78 74 GLU A C 1
ATOM 569 O O . GLU A 1 74 ? 7.863 -26.738 -10.093 1.00 56.78 74 GLU A O 1
ATOM 574 N N . ASP A 1 75 ? 6.780 -25.114 -11.197 1.00 53.09 75 ASP A N 1
ATOM 575 C CA . ASP A 1 75 ? 7.502 -25.266 -12.453 1.00 53.09 75 ASP A CA 1
ATOM 576 C C . ASP A 1 75 ? 8.796 -24.440 -12.483 1.00 53.09 75 ASP A C 1
ATOM 578 O O . ASP A 1 75 ? 8.876 -23.300 -12.023 1.00 53.09 75 ASP A O 1
ATOM 582 N N . GLU A 1 76 ? 9.815 -25.041 -13.094 1.00 56.75 76 GLU A N 1
ATOM 583 C CA . GLU A 1 76 ? 11.226 -24.635 -13.194 1.00 56.75 76 GLU A CA 1
ATOM 584 C C . GLU A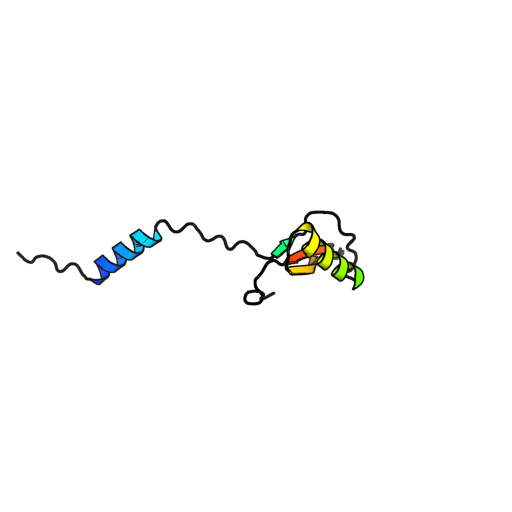 1 76 ? 11.458 -23.214 -13.766 1.00 56.75 76 GLU A C 1
ATOM 586 O O . GLU A 1 76 ? 12.556 -22.665 -13.673 1.00 56.75 76 GLU A O 1
ATOM 591 N N . GLN A 1 77 ? 10.407 -22.572 -14.287 1.00 55.22 77 GLN A N 1
ATOM 592 C CA . GLN A 1 77 ? 10.409 -21.219 -14.831 1.00 55.22 77 GLN A CA 1
ATOM 593 C C . GLN A 1 77 ? 9.738 -20.228 -13.857 1.00 55.22 77 GLN A C 1
ATOM 595 O O . GLN A 1 77 ? 8.656 -19.704 -14.126 1.00 55.22 77 GLN A O 1
ATOM 600 N N . ARG A 1 78 ? 10.387 -19.943 -12.717 1.00 54.34 78 ARG A N 1
ATOM 601 C CA . ARG A 1 78 ? 9.961 -18.877 -11.786 1.00 54.34 78 ARG A CA 1
ATOM 602 C C . ARG A 1 78 ? 9.869 -17.537 -12.518 1.00 54.34 78 ARG A C 1
ATOM 604 O O . ARG A 1 78 ? 10.873 -16.855 -12.710 1.00 54.34 78 ARG A O 1
ATOM 611 N N . THR A 1 79 ? 8.660 -17.141 -12.891 1.00 60.84 79 THR A N 1
ATOM 612 C CA . THR A 1 79 ? 8.384 -15.767 -13.304 1.00 60.84 79 THR A CA 1
ATOM 613 C C . THR A 1 79 ? 7.897 -15.038 -12.063 1.00 60.84 79 THR A C 1
ATOM 615 O O . THR A 1 79 ? 6.729 -15.132 -11.699 1.00 60.84 79 THR A O 1
ATOM 618 N N . GLU A 1 80 ? 8.818 -14.386 -11.353 1.00 73.69 80 GLU A N 1
ATOM 619 C CA . GLU A 1 80 ? 8.453 -13.510 -10.241 1.00 73.69 80 GLU A CA 1
ATOM 620 C C . GLU A 1 80 ? 7.530 -12.411 -10.774 1.00 73.69 80 GLU A C 1
ATOM 622 O O . GLU A 1 80 ? 7.878 -11.686 -11.707 1.00 73.69 80 GLU A O 1
ATOM 627 N N . SER A 1 81 ? 6.330 -12.316 -10.207 1.00 83.56 81 SER A N 1
ATOM 628 C CA . SER A 1 81 ? 5.398 -11.237 -10.510 1.00 83.56 81 SER A CA 1
ATOM 629 C C . SER A 1 81 ? 5.365 -10.275 -9.333 1.00 83.56 81 SER A C 1
ATOM 631 O O . SER A 1 81 ? 5.343 -10.683 -8.175 1.00 83.56 81 SER A O 1
ATOM 633 N N . PHE A 1 82 ? 5.394 -8.978 -9.611 1.00 88.25 82 PHE A N 1
ATOM 634 C CA . PHE A 1 82 ? 5.449 -7.953 -8.576 1.00 88.25 82 PHE A CA 1
ATOM 635 C C . PHE A 1 82 ? 4.114 -7.226 -8.511 1.00 88.25 82 PHE A C 1
ATOM 637 O O . PHE A 1 82 ? 3.571 -6.802 -9.530 1.00 88.25 82 PHE A O 1
ATOM 644 N N . LYS A 1 83 ? 3.586 -7.077 -7.299 1.00 92.00 83 LYS A N 1
ATOM 645 C CA . LYS A 1 83 ? 2.307 -6.423 -7.020 1.00 92.00 83 LYS A CA 1
ATOM 646 C C . LYS A 1 83 ? 2.502 -5.268 -6.050 1.00 92.00 83 LYS A C 1
ATOM 648 O O . LYS A 1 83 ? 3.328 -5.341 -5.145 1.00 92.00 83 LYS A O 1
ATOM 653 N N . CYS A 1 84 ? 1.709 -4.214 -6.204 1.00 93.81 84 CYS A N 1
ATOM 654 C CA . CYS A 1 84 ? 1.603 -3.155 -5.206 1.00 93.81 84 CYS A CA 1
ATOM 655 C C . CYS A 1 84 ? 0.335 -3.383 -4.386 1.00 93.81 84 CYS A C 1
ATOM 657 O O . CYS A 1 84 ? -0.753 -3.500 -4.943 1.00 93.81 84 CYS A O 1
ATOM 659 N N . LEU A 1 85 ? 0.471 -3.436 -3.067 1.00 93.50 85 LEU A N 1
ATOM 660 C CA . LEU A 1 85 ? -0.629 -3.581 -2.124 1.00 93.50 85 LEU A CA 1
ATOM 661 C C . LEU A 1 85 ? -0.758 -2.302 -1.293 1.00 93.50 85 LEU A C 1
ATOM 663 O O . LEU A 1 85 ? 0.214 -1.825 -0.714 1.00 93.50 85 LEU A O 1
ATOM 667 N N . CYS A 1 86 ? -1.960 -1.755 -1.190 1.00 93.69 86 CYS A N 1
ATOM 668 C CA . CYS A 1 86 ? -2.270 -0.621 -0.336 1.00 93.69 86 CYS A CA 1
ATOM 669 C C . CYS A 1 86 ? -2.713 -1.085 1.048 1.00 93.69 86 CYS A C 1
ATOM 671 O O . CYS A 1 86 ? -3.666 -1.854 1.185 1.00 93.69 86 CYS A O 1
ATOM 673 N N . ASN A 1 87 ? -2.041 -0.567 2.073 1.00 91.50 87 ASN A N 1
ATOM 674 C CA . ASN A 1 87 ? -2.289 -0.888 3.468 1.00 91.50 87 ASN A CA 1
ATOM 675 C C . ASN A 1 87 ? -3.091 0.230 4.156 1.00 91.50 87 ASN A C 1
ATOM 677 O O . ASN A 1 87 ? -2.621 1.363 4.307 1.00 91.50 87 ASN A O 1
ATOM 681 N N . PHE A 1 88 ? -4.302 -0.114 4.587 1.00 89.50 88 PHE A N 1
ATOM 682 C CA . PHE A 1 88 ? -5.251 0.742 5.302 1.00 89.50 88 PHE A CA 1
ATOM 683 C C . PHE A 1 88 ? -5.335 0.423 6.797 1.00 89.50 88 PHE A C 1
ATOM 685 O O . PHE A 1 88 ? -6.060 1.105 7.526 1.00 89.50 88 PHE A O 1
ATOM 692 N N . CYS A 1 89 ? -4.637 -0.615 7.259 1.00 84.44 89 CYS A N 1
ATOM 693 C CA . CYS A 1 89 ? -4.758 -1.118 8.618 1.00 84.44 89 CYS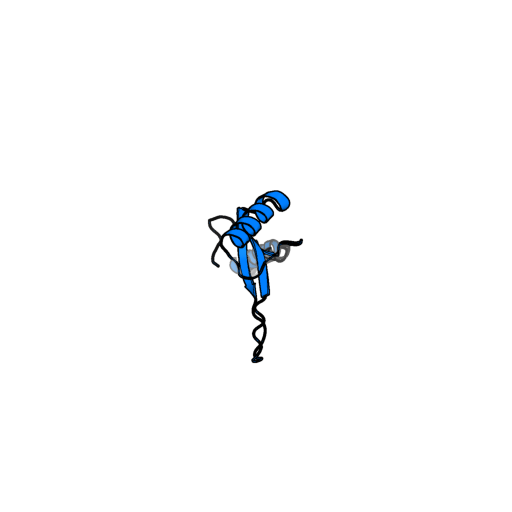 A CA 1
ATOM 694 C C . CYS A 1 89 ? -4.387 -0.036 9.652 1.00 84.44 89 CYS A C 1
ATOM 696 O O . CYS A 1 89 ? -3.644 0.922 9.394 1.00 84.44 89 CYS A O 1
ATOM 698 N N . SER A 1 90 ? -4.933 -0.149 10.864 1.00 69.56 90 SER A N 1
ATOM 699 C CA . SER A 1 90 ? -4.431 0.651 11.983 1.00 69.56 90 SER A CA 1
ATOM 700 C C . SER A 1 90 ? -3.004 0.215 12.327 1.00 69.56 90 SER A C 1
ATOM 702 O O . SER A 1 90 ? -2.638 -0.935 12.091 1.00 69.56 90 SER A O 1
ATOM 704 N N . GLU A 1 91 ? -2.191 1.114 12.889 1.00 62.44 91 GLU A N 1
ATOM 705 C CA . GLU A 1 91 ? -0.823 0.769 13.322 1.00 62.44 91 GLU A CA 1
ATOM 706 C C . GLU A 1 91 ? -0.813 -0.379 14.351 1.00 62.44 91 GLU A C 1
ATOM 708 O O . GLU A 1 91 ? 0.186 -1.070 14.501 1.00 62.44 91 GLU A O 1
ATOM 713 N N . TYR A 1 92 ? -1.954 -0.627 15.003 1.00 52.78 92 TYR A N 1
ATOM 714 C CA . TYR A 1 92 ? -2.163 -1.676 15.999 1.00 52.78 92 TYR A CA 1
ATOM 715 C C . TYR A 1 92 ? -2.590 -3.036 15.418 1.00 52.78 92 TYR A C 1
ATOM 717 O O . TYR A 1 92 ? -2.682 -3.997 16.174 1.00 52.78 92 TYR A O 1
ATOM 725 N N . PHE A 1 93 ? -2.879 -3.133 14.113 1.00 49.72 93 PHE A N 1
ATOM 726 C CA . PHE A 1 93 ? -3.439 -4.342 13.483 1.00 49.72 93 PHE A CA 1
ATOM 727 C C . PHE A 1 93 ? -2.592 -4.928 12.344 1.00 49.72 93 PHE A C 1
ATOM 729 O O . PHE A 1 93 ? -2.999 -5.905 11.721 1.00 49.72 93 PHE A O 1
ATOM 736 N N . CYS A 1 94 ? -1.409 -4.379 12.064 1.00 46.84 94 CYS A N 1
ATOM 737 C CA . CYS A 1 94 ? -0.507 -4.962 11.073 1.00 46.84 94 CYS A CA 1
ATOM 738 C C . CYS A 1 94 ? 0.372 -6.056 11.689 1.00 46.84 94 CYS A C 1
ATOM 740 O O . CYS A 1 94 ? 1.469 -5.777 12.166 1.00 46.84 94 CYS A O 1
ATOM 742 N N . GLN A 1 95 ? -0.086 -7.305 11.627 1.00 41.31 95 GLN A N 1
ATOM 743 C CA . GLN A 1 95 ? 0.812 -8.456 11.549 1.00 41.31 95 GLN A CA 1
ATOM 744 C C . GLN A 1 95 ? 0.824 -8.901 10.085 1.00 41.31 95 GLN A C 1
ATOM 746 O O . GLN A 1 95 ? -0.202 -9.337 9.568 1.00 41.31 95 GLN A O 1
ATOM 751 N N . ILE A 1 96 ? 1.950 -8.652 9.411 1.00 47.59 96 ILE A N 1
ATOM 752 C CA . ILE A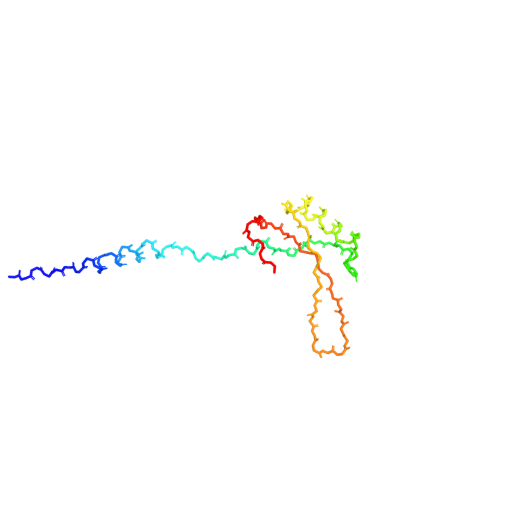 1 96 ? 2.259 -9.189 8.078 1.00 47.59 96 ILE A CA 1
ATOM 753 C C . ILE A 1 96 ? 2.829 -10.590 8.277 1.00 47.59 96 ILE A C 1
ATOM 755 O O . ILE A 1 96 ? 3.672 -10.725 9.195 1.00 47.59 96 ILE A O 1
#

Secondary structure (DSSP, 8-state):
-------HHHHHHHHHHHHHTT--------SEEE--S----SS--HHHHHHHHHHHHHHH--SEEEEEEE---SSS----EEEEEEE---TTT---

InterPro domains:
  IPR036574 Knottin, scorpion toxin-like superfamily [G3DSA:3.30.30.10] (23-93)
  IPR036574 Knottin, scorpion toxin-like superfamily [SSF57095] (24-91)

Foldseek 3Di:
DPPDPPPPVNVVVVVVCVVCVPPPPCPPPPQKAFDPDDQPDDPCPPVSLVVLQVCLCPPVVANGKDWDFDFDDPDPDTPTDITIMGGRDDPVPDDD

Sequence (96 aa):
MDTKSLSFFAVFFILFLVIFAEVPEIEAQLCVREYVGEIPLSNCSVLEIQLCHTKCRENNGAKAGICYVAGEGEDEQRTESFKCLCNFCSEYFCQI

Radius of gyration: 24.29 Å; chains: 1; bounding box: 61×38×56 Å